Protein AF-A0A925Q7P1-F1 (afdb_monomer_lite)

Foldseek 3Di:
DDPPPPPPPDDPLRVQLVVLVVQLVVLVVQLVVLVVVPDPVCPVVNVVSVVSNVVSVVSNVVSVVVVVVVVVVVVVVD

Radius of gyration: 18.25 Å; chains: 1; bounding box: 57×18×44 Å

pLDDT: mean 88.58, std 15.65, range [40.56, 98.69]

Secondary structure (DSSP, 8-state):
-------PPPPHHHHHHHHHHHHHHHHHHHHHHHHHH--TT-HHHHHHHHHHHHHHHHHHHHHHHHHHHHHHHHHHT-

Sequence (78 aa):
MEKGTSARQMSRGEQETETEAARLIEHIEEALAIVVVRSTTEVEALEAVADRIERAARDLSVALRELAHQRRIAEAAK

Structure (mmCIF, N/CA/C/O backbone):
data_AF-A0A925Q7P1-F1
#
_entry.id   AF-A0A925Q7P1-F1
#
loop_
_atom_site.group_PDB
_atom_site.id
_atom_site.type_symbol
_atom_site.label_atom_id
_atom_site.label_alt_id
_atom_site.label_comp_id
_atom_site.label_asym_id
_atom_site.label_entity_id
_atom_site.label_seq_id
_atom_site.pdbx_PDB_ins_code
_atom_site.Cartn_x
_atom_site.Cartn_y
_atom_site.Cartn_z
_atom_site.occupancy
_atom_site.B_iso_or_equiv
_atom_site.auth_seq_id
_atom_site.auth_comp_id
_atom_site.auth_asym_id
_atom_site.auth_atom_id
_atom_site.pdbx_PDB_model_num
ATOM 1 N N . MET A 1 1 ? 38.311 11.324 5.602 1.00 46.50 1 MET A N 1
ATOM 2 C CA . MET A 1 1 ? 37.183 10.417 5.311 1.00 46.50 1 MET A CA 1
ATOM 3 C C . MET A 1 1 ? 35.964 11.285 5.130 1.00 46.50 1 MET A C 1
ATOM 5 O O . MET A 1 1 ? 35.596 11.851 6.133 1.00 46.50 1 MET A O 1
ATOM 9 N N . GLU A 1 2 ? 35.396 11.388 3.928 1.00 40.56 2 GLU A N 1
ATOM 10 C CA . GLU A 1 2 ? 33.959 11.626 3.684 1.00 40.56 2 GLU A CA 1
ATOM 11 C C . GLU A 1 2 ? 33.677 11.108 2.265 1.00 40.56 2 GLU A C 1
ATOM 13 O O . GLU A 1 2 ? 33.917 11.782 1.265 1.00 40.56 2 GLU A O 1
ATOM 18 N N . LYS A 1 3 ? 33.287 9.830 2.154 1.00 40.62 3 LYS A N 1
ATOM 19 C CA . LYS A 1 3 ? 32.723 9.302 0.908 1.00 40.62 3 LYS A CA 1
ATOM 20 C C . LYS A 1 3 ? 31.338 9.919 0.797 1.00 40.62 3 LYS A C 1
ATOM 22 O O . LYS A 1 3 ? 30.441 9.499 1.520 1.00 40.62 3 LYS A O 1
ATOM 27 N N . GLY A 1 4 ? 31.195 10.917 -0.071 1.00 41.97 4 GLY A N 1
ATOM 28 C CA . GLY A 1 4 ? 29.904 11.488 -0.422 1.00 41.97 4 GLY A CA 1
ATOM 29 C C . GLY A 1 4 ? 28.970 10.377 -0.883 1.00 41.97 4 GLY A C 1
ATOM 30 O O . GLY A 1 4 ? 29.101 9.852 -1.989 1.00 41.97 4 GLY A O 1
ATOM 31 N N . THR A 1 5 ? 28.040 9.991 -0.019 1.00 47.41 5 THR A N 1
ATOM 32 C CA . THR A 1 5 ? 26.860 9.231 -0.403 1.00 47.41 5 THR A CA 1
ATOM 33 C C . THR A 1 5 ? 26.017 10.168 -1.249 1.00 47.41 5 THR A C 1
ATOM 35 O O . THR A 1 5 ? 25.172 10.899 -0.742 1.00 47.41 5 THR A O 1
ATOM 38 N N . SER A 1 6 ? 26.303 10.198 -2.550 1.00 46.66 6 SER A N 1
ATOM 39 C CA . SER A 1 6 ? 25.369 10.714 -3.538 1.00 46.66 6 SER A CA 1
ATOM 40 C C . SER A 1 6 ? 24.113 9.860 -3.389 1.00 46.66 6 SER A C 1
ATOM 42 O O . SER A 1 6 ? 24.093 8.702 -3.808 1.00 46.66 6 SER A O 1
ATOM 44 N N . ALA A 1 7 ? 23.120 10.375 -2.659 1.00 61.56 7 ALA A N 1
ATOM 45 C CA . ALA A 1 7 ? 21.812 9.757 -2.574 1.00 61.56 7 ALA A CA 1
ATOM 46 C C . ALA A 1 7 ? 21.298 9.705 -4.012 1.00 61.56 7 ALA A C 1
ATOM 48 O O . ALA A 1 7 ? 20.982 10.740 -4.600 1.00 61.56 7 ALA A O 1
ATOM 49 N N . ARG A 1 8 ? 21.346 8.518 -4.627 1.00 68.50 8 ARG A N 1
ATOM 50 C CA . ARG A 1 8 ? 20.793 8.311 -5.964 1.00 68.50 8 ARG A CA 1
ATOM 51 C C . ARG A 1 8 ? 19.361 8.824 -5.918 1.00 68.50 8 ARG A C 1
ATOM 53 O O . ARG A 1 8 ? 18.583 8.353 -5.094 1.00 68.50 8 ARG A O 1
ATOM 60 N N . GLN A 1 9 ? 19.048 9.804 -6.764 1.00 83.12 9 GLN A N 1
ATOM 61 C CA . GLN A 1 9 ? 17.673 10.254 -6.923 1.00 83.12 9 GLN A CA 1
ATOM 62 C C . GLN A 1 9 ? 16.820 9.044 -7.293 1.00 83.12 9 GLN A C 1
ATOM 64 O O . GLN A 1 9 ? 17.194 8.269 -8.178 1.00 83.12 9 GLN A O 1
ATOM 69 N N . MET A 1 10 ? 15.712 8.877 -6.578 1.00 87.56 10 MET A N 1
ATOM 70 C CA . MET A 1 10 ? 14.769 7.804 -6.844 1.00 87.56 10 MET A CA 1
ATOM 71 C C . MET A 1 10 ? 14.218 7.966 -8.252 1.00 87.56 10 MET A C 1
ATOM 73 O O . MET A 1 10 ? 13.875 9.066 -8.692 1.00 87.56 10 MET A O 1
ATOM 77 N N . SER A 1 11 ? 14.145 6.856 -8.972 1.00 93.25 11 SER A N 1
ATOM 78 C CA . SER A 1 11 ? 13.360 6.807 -10.195 1.00 93.25 11 SER A CA 1
ATOM 79 C C . SER A 1 11 ? 11.879 7.003 -9.869 1.00 93.25 11 SER A C 1
ATOM 81 O O . SER A 1 11 ? 11.424 6.751 -8.752 1.00 93.25 11 SER A O 1
ATOM 83 N N . ARG A 1 12 ? 11.098 7.409 -10.870 1.00 92.50 12 ARG A N 1
ATOM 84 C CA . ARG A 1 12 ? 9.651 7.583 -10.720 1.00 92.50 12 ARG A CA 1
ATOM 85 C C . ARG A 1 12 ? 8.959 6.328 -10.167 1.00 92.50 12 ARG A C 1
ATOM 87 O O . ARG A 1 12 ? 8.161 6.448 -9.248 1.00 92.50 12 ARG A O 1
ATOM 94 N N . GLY A 1 13 ? 9.306 5.140 -10.671 1.00 94.38 13 GLY A N 1
ATOM 95 C CA . GLY A 1 13 ? 8.728 3.881 -10.186 1.00 94.38 13 GLY A CA 1
ATOM 96 C C . GLY A 1 13 ? 9.103 3.563 -8.734 1.00 94.38 13 GLY A C 1
ATOM 97 O O . GLY A 1 13 ? 8.313 2.965 -8.007 1.00 94.38 13 GLY A O 1
ATOM 98 N N . GLU A 1 14 ? 10.284 3.993 -8.278 1.00 97.25 14 GLU A N 1
ATOM 99 C CA . GLU A 1 14 ? 10.673 3.877 -6.867 1.00 97.25 14 GLU A CA 1
ATOM 100 C C . GLU A 1 14 ? 9.871 4.843 -5.990 1.00 97.25 14 GLU A C 1
ATOM 102 O O . GLU A 1 14 ? 9.415 4.439 -4.926 1.00 97.25 14 GLU A O 1
ATOM 107 N N . GLN A 1 15 ? 9.631 6.072 -6.456 1.00 96.81 15 GLN A N 1
ATOM 108 C CA . GLN A 1 15 ? 8.809 7.052 -5.742 1.00 96.81 15 GLN A CA 1
ATOM 109 C C . GLN A 1 15 ? 7.332 6.637 -5.655 1.00 96.81 15 GLN A C 1
ATOM 111 O O . GLN A 1 15 ? 6.714 6.772 -4.601 1.00 96.81 15 GLN A O 1
ATOM 116 N N . GLU A 1 16 ? 6.766 6.100 -6.738 1.00 96.94 16 GLU A N 1
ATOM 117 C CA . GLU A 1 16 ? 5.400 5.556 -6.756 1.00 96.94 16 GLU A CA 1
ATOM 118 C C . GLU A 1 16 ? 5.279 4.358 -5.799 1.00 96.94 16 GLU A C 1
ATOM 120 O O . GLU A 1 16 ? 4.361 4.307 -4.985 1.00 96.94 16 GLU A O 1
ATOM 125 N N . THR A 1 17 ? 6.259 3.447 -5.812 1.00 98.12 17 THR A N 1
ATOM 126 C CA . THR A 1 17 ? 6.305 2.313 -4.874 1.00 98.12 17 THR A CA 1
ATOM 127 C C . THR A 1 17 ? 6.383 2.775 -3.417 1.00 98.12 17 THR A C 1
ATOM 129 O O . THR A 1 17 ? 5.663 2.250 -2.571 1.00 98.12 17 THR A O 1
ATOM 132 N N . GLU A 1 18 ? 7.248 3.747 -3.109 1.00 98.06 18 GLU A N 1
ATOM 133 C CA . GLU A 1 18 ? 7.374 4.305 -1.757 1.00 98.06 18 GLU A CA 1
ATOM 134 C C . GLU A 1 18 ? 6.071 4.972 -1.301 1.00 98.06 18 GLU A C 1
ATOM 136 O O . GLU A 1 18 ? 5.627 4.747 -0.177 1.00 98.06 18 GLU A O 1
ATOM 141 N N . THR A 1 19 ? 5.426 5.731 -2.189 1.00 97.88 19 THR A N 1
ATOM 142 C CA . THR A 1 19 ? 4.159 6.421 -1.905 1.00 97.88 19 THR A CA 1
ATOM 143 C C . THR A 1 19 ? 3.049 5.430 -1.553 1.00 97.88 19 THR A C 1
ATOM 145 O O . THR A 1 19 ? 2.372 5.599 -0.539 1.00 97.88 19 THR A O 1
ATOM 148 N N . GLU A 1 20 ? 2.871 4.373 -2.350 1.00 98.06 20 GLU A N 1
ATOM 149 C CA . GLU A 1 20 ? 1.834 3.369 -2.080 1.00 98.06 20 GLU A CA 1
ATOM 150 C C . GLU A 1 20 ? 2.154 2.523 -0.838 1.00 98.06 20 GLU A C 1
ATOM 152 O O . GLU A 1 20 ? 1.250 2.139 -0.095 1.00 98.06 20 GLU A O 1
ATOM 157 N N . ALA A 1 21 ? 3.438 2.284 -0.550 1.00 98.56 21 ALA A N 1
ATOM 158 C CA . ALA A 1 21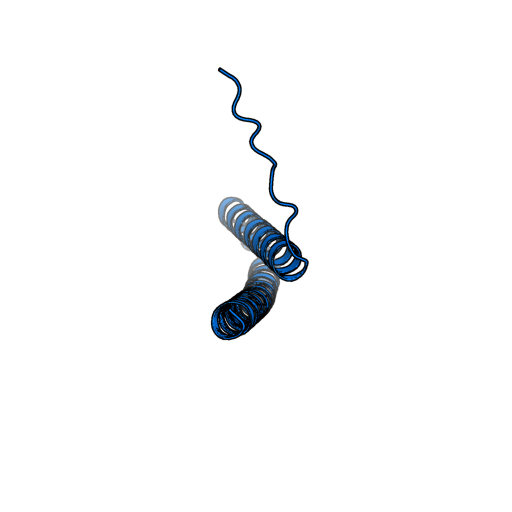 ? 3.849 1.619 0.683 1.00 98.56 21 ALA A CA 1
ATOM 159 C C . ALA A 1 21 ? 3.530 2.467 1.922 1.00 98.56 21 ALA A C 1
ATOM 161 O O . ALA A 1 21 ? 2.974 1.942 2.887 1.00 98.56 21 ALA A O 1
ATOM 162 N N . ALA A 1 22 ? 3.834 3.767 1.883 1.00 98.50 22 ALA A N 1
ATOM 163 C CA . ALA A 1 22 ? 3.510 4.696 2.962 1.00 98.50 22 ALA A CA 1
ATOM 164 C C . ALA A 1 22 ? 1.996 4.747 3.218 1.00 98.50 22 ALA A C 1
ATOM 166 O O . ALA A 1 22 ? 1.563 4.585 4.357 1.00 98.50 22 ALA A O 1
ATOM 167 N N . ARG A 1 23 ? 1.183 4.845 2.158 1.00 98.06 23 ARG A N 1
ATOM 168 C CA . ARG A 1 23 ? -0.284 4.821 2.271 1.00 98.06 23 ARG A CA 1
ATOM 169 C C . ARG A 1 23 ? -0.802 3.531 2.917 1.00 98.06 23 ARG A C 1
ATOM 171 O O . ARG A 1 23 ? -1.696 3.575 3.7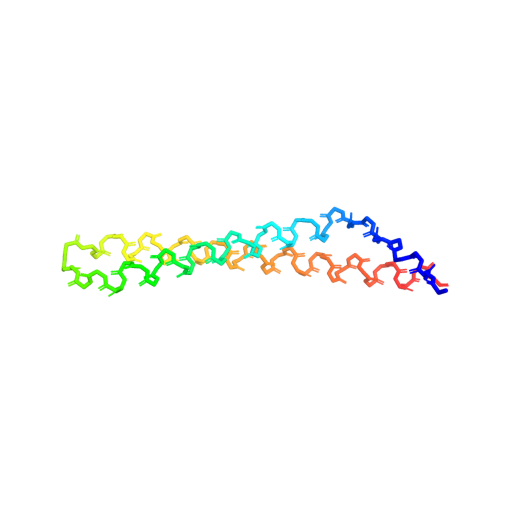59 1.00 98.06 23 ARG A O 1
ATOM 178 N N . LEU A 1 24 ? -0.259 2.372 2.537 1.00 98.69 24 LEU A N 1
ATOM 179 C CA . LEU A 1 24 ? -0.662 1.100 3.144 1.00 98.69 24 LEU A CA 1
ATOM 180 C C . LEU A 1 24 ? -0.327 1.055 4.643 1.00 98.69 24 LEU A C 1
ATOM 182 O O . LEU A 1 24 ? -1.135 0.563 5.428 1.00 98.69 24 LEU A O 1
ATOM 186 N N . ILE A 1 25 ? 0.837 1.578 5.040 1.00 98.62 25 ILE A N 1
ATOM 187 C CA . ILE A 1 25 ? 1.239 1.669 6.451 1.00 98.62 25 ILE A CA 1
ATOM 188 C C . ILE A 1 25 ? 0.248 2.533 7.237 1.00 98.62 25 ILE A C 1
ATOM 190 O O . ILE A 1 25 ? -0.242 2.080 8.268 1.00 98.62 25 ILE A O 1
ATOM 194 N N . GLU A 1 26 ? -0.121 3.707 6.722 1.00 98.31 26 GLU A N 1
ATOM 195 C CA . GLU A 1 26 ? -1.093 4.601 7.370 1.00 98.31 26 GLU A CA 1
ATOM 196 C C . GLU A 1 26 ? -2.441 3.903 7.628 1.00 98.31 26 GLU A C 1
ATOM 198 O O . GLU A 1 26 ? -3.001 4.006 8.719 1.00 98.31 26 GLU A O 1
ATOM 203 N N . HIS A 1 27 ? -2.954 3.129 6.664 1.00 98.06 27 HIS A N 1
ATOM 204 C CA . HIS A 1 27 ? -4.205 2.382 6.852 1.00 98.06 27 HIS A CA 1
ATOM 205 C C . HIS A 1 27 ? -4.079 1.226 7.853 1.00 98.06 27 HIS A C 1
ATOM 207 O O . HIS A 1 27 ? -5.033 0.921 8.569 1.00 98.06 27 HIS A O 1
ATOM 213 N N . ILE A 1 28 ? -2.910 0.584 7.935 1.00 98.00 28 ILE A N 1
ATOM 214 C CA . ILE A 1 28 ? -2.640 -0.434 8.959 1.00 98.00 28 ILE A CA 1
ATOM 215 C C . ILE A 1 28 ? -2.630 0.209 10.350 1.00 98.00 28 ILE A C 1
ATOM 217 O O . ILE A 1 28 ? -3.232 -0.331 11.278 1.00 98.00 28 ILE A O 1
ATOM 221 N N . GLU A 1 29 ? -1.985 1.364 10.502 1.00 97.06 29 GLU A N 1
ATOM 222 C CA . GLU A 1 29 ? -1.962 2.117 11.759 1.00 97.06 29 GLU A CA 1
ATOM 223 C C . GLU A 1 29 ? -3.368 2.580 12.169 1.00 97.06 29 GLU A C 1
ATOM 225 O O . GLU A 1 29 ? -3.748 2.436 13.334 1.00 97.06 29 GLU A O 1
ATOM 230 N N . GLU A 1 30 ? -4.177 3.043 11.211 1.00 94.81 30 GLU A N 1
ATOM 231 C CA . GLU A 1 30 ? -5.588 3.388 11.416 1.00 94.81 30 GLU A CA 1
ATOM 232 C C . GLU A 1 30 ? -6.397 2.186 11.933 1.00 94.81 30 GLU A C 1
ATOM 234 O O . GLU A 1 30 ? -7.103 2.290 12.939 1.00 94.81 30 GLU A O 1
ATOM 239 N N . ALA A 1 31 ? -6.256 1.018 11.298 1.00 94.06 31 ALA A N 1
ATOM 240 C CA . ALA A 1 31 ? -6.944 -0.198 11.725 1.00 94.06 31 ALA A CA 1
ATOM 241 C C . ALA A 1 31 ? -6.541 -0.622 13.146 1.00 94.06 31 ALA A C 1
ATOM 243 O O . ALA A 1 31 ? -7.394 -1.010 13.948 1.00 94.06 31 ALA A O 1
ATOM 244 N N . LEU A 1 32 ? -5.253 -0.516 13.489 1.00 94.38 32 LEU A N 1
ATOM 245 C CA . LEU A 1 32 ? -4.769 -0.805 14.839 1.00 94.38 32 LEU A CA 1
ATOM 246 C C . LEU A 1 32 ? -5.374 0.151 15.875 1.00 94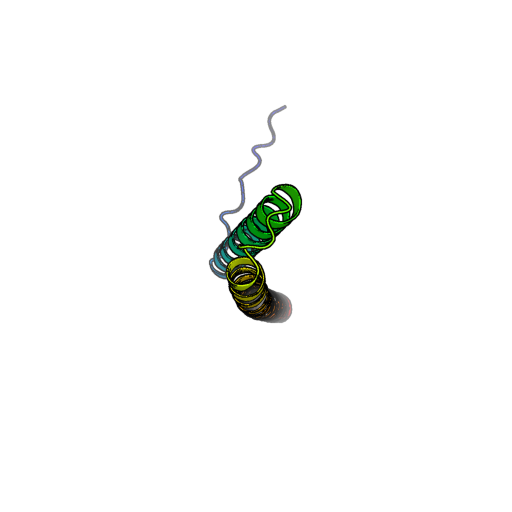.38 32 LEU A C 1
ATOM 248 O O . LEU A 1 32 ? -5.752 -0.297 16.959 1.00 94.38 32 LEU A O 1
ATOM 252 N N . ALA A 1 33 ? -5.511 1.437 15.546 1.00 91.88 33 ALA A N 1
ATOM 253 C CA . ALA A 1 33 ? -6.137 2.414 16.431 1.00 91.88 33 ALA A CA 1
ATOM 254 C C . ALA A 1 33 ? -7.610 2.066 16.716 1.00 91.88 33 ALA A C 1
ATOM 256 O O . ALA A 1 33 ? -8.001 2.013 17.884 1.00 91.88 33 ALA A O 1
ATOM 257 N N . ILE A 1 34 ? -8.392 1.738 15.680 1.00 91.00 34 ILE A N 1
ATOM 258 C CA . ILE A 1 34 ? -9.802 1.317 15.806 1.00 91.00 34 ILE A CA 1
ATOM 259 C C . ILE A 1 34 ? -9.921 0.082 16.718 1.00 91.00 34 ILE A C 1
ATOM 261 O O . ILE A 1 34 ? -10.724 0.045 17.652 1.00 91.00 34 ILE A O 1
ATOM 265 N N . VAL A 1 35 ? -9.059 -0.922 16.520 1.00 88.44 35 VAL A N 1
ATOM 266 C CA . VAL A 1 35 ? -9.050 -2.143 17.346 1.00 88.44 35 VAL A CA 1
ATOM 267 C C . VAL A 1 35 ? -8.747 -1.842 18.821 1.00 88.44 35 VAL A C 1
ATOM 269 O O . VAL A 1 35 ? -9.324 -2.471 19.714 1.00 88.44 35 VAL A O 1
ATOM 272 N N . VAL A 1 36 ? -7.866 -0.879 19.106 1.00 90.19 36 VAL A N 1
ATOM 273 C CA . VAL A 1 36 ? -7.513 -0.486 20.480 1.00 90.19 36 VAL A CA 1
ATOM 274 C C . VAL A 1 36 ? -8.665 0.225 21.193 1.00 90.19 36 VAL A C 1
ATOM 276 O O . VAL A 1 36 ? -8.835 0.016 22.397 1.00 90.19 36 VAL A O 1
ATOM 279 N N . VAL A 1 37 ? -9.479 1.010 20.480 1.00 85.00 37 VAL A N 1
ATOM 280 C CA . VAL A 1 37 ? -10.625 1.739 21.057 1.00 85.00 37 VAL A CA 1
ATOM 281 C C . VAL A 1 37 ? -11.697 0.783 21.604 1.00 85.00 37 VAL A C 1
ATOM 283 O O . VAL A 1 37 ? -12.404 1.137 22.548 1.00 85.00 37 VAL A O 1
ATOM 286 N N . ARG A 1 38 ? -11.774 -0.460 21.096 1.00 74.69 38 ARG A N 1
ATOM 287 C CA . ARG A 1 38 ? -12.691 -1.525 21.567 1.00 74.69 38 ARG A CA 1
ATOM 288 C C . ARG A 1 38 ? -14.163 -1.086 21.636 1.00 74.69 38 ARG A C 1
ATOM 290 O O . ARG A 1 38 ? -14.930 -1.617 22.443 1.00 74.69 38 ARG A O 1
ATOM 297 N N . SER A 1 39 ? -14.567 -0.134 20.795 1.00 70.12 39 SER A N 1
ATOM 298 C CA . SER A 1 39 ? -15.957 0.303 20.707 1.00 70.12 39 SER A CA 1
ATOM 299 C C . SER A 1 39 ? -16.751 -0.598 19.765 1.00 70.12 39 SER A C 1
ATOM 301 O O . SER A 1 39 ? -16.329 -0.893 18.650 1.00 70.12 39 SER A O 1
ATOM 303 N N . THR A 1 40 ? -17.941 -1.015 20.193 1.00 66.12 40 THR A N 1
ATOM 304 C CA . THR A 1 40 ? -18.866 -1.819 19.376 1.00 66.12 40 THR A CA 1
ATOM 305 C C . THR A 1 40 ? -19.624 -0.986 18.340 1.00 66.12 40 THR A C 1
ATOM 307 O O . THR A 1 40 ? -20.290 -1.551 17.478 1.00 66.12 40 THR A O 1
ATOM 310 N N . THR A 1 41 ? -19.508 0.345 18.383 1.00 66.94 41 THR A N 1
ATOM 311 C CA . THR A 1 41 ? -20.122 1.262 17.408 1.00 66.94 41 THR A CA 1
ATOM 312 C C . THR A 1 41 ? -19.271 1.489 16.158 1.00 66.94 41 THR A C 1
ATOM 314 O O . THR A 1 41 ? -19.709 2.192 15.258 1.00 66.94 41 THR A O 1
ATOM 317 N N . GLU A 1 42 ? -18.069 0.914 16.082 1.00 75.06 42 GLU A N 1
ATOM 318 C CA . GLU A 1 42 ? -17.106 1.155 14.994 1.00 75.06 42 GLU A CA 1
ATOM 319 C C . GLU A 1 42 ? -17.034 0.003 13.977 1.00 75.06 42 GLU A C 1
ATOM 321 O O . GLU A 1 42 ? -16.070 -0.108 13.225 1.00 75.06 42 GLU A O 1
ATOM 326 N N . VAL A 1 43 ? -18.059 -0.856 13.908 1.00 79.31 43 VAL A N 1
ATOM 327 C CA . VAL A 1 43 ? -18.096 -1.972 12.939 1.00 79.31 43 VAL A CA 1
ATOM 328 C C . VAL A 1 43 ? -17.983 -1.465 11.497 1.00 79.31 43 VAL A C 1
ATOM 330 O O . VAL A 1 43 ? -17.168 -1.973 10.736 1.00 79.31 43 VAL A O 1
ATOM 333 N N . GLU A 1 44 ? -18.712 -0.403 11.146 1.00 85.06 44 GLU A N 1
ATOM 334 C CA . GLU A 1 44 ? -18.613 0.224 9.818 1.00 85.06 44 GLU A CA 1
ATOM 335 C C . GLU A 1 44 ? -17.219 0.825 9.564 1.00 85.06 44 GLU A C 1
ATOM 337 O O . GLU A 1 44 ? -16.729 0.818 8.436 1.00 85.06 44 GLU A O 1
ATOM 342 N N . ALA A 1 45 ? -16.536 1.307 10.610 1.00 87.38 45 ALA A N 1
ATOM 343 C CA . ALA A 1 45 ? -15.174 1.821 10.490 1.00 87.38 45 ALA A CA 1
ATOM 344 C C . ALA A 1 45 ? -14.159 0.694 10.230 1.00 87.38 45 ALA A C 1
ATOM 346 O O . ALA A 1 45 ? -13.222 0.896 9.456 1.00 87.38 45 ALA A O 1
ATOM 347 N N . LEU A 1 46 ? -14.369 -0.494 10.816 1.00 91.31 46 LEU A N 1
ATOM 348 C CA . LEU A 1 46 ? -13.565 -1.694 10.554 1.00 91.31 46 LEU A CA 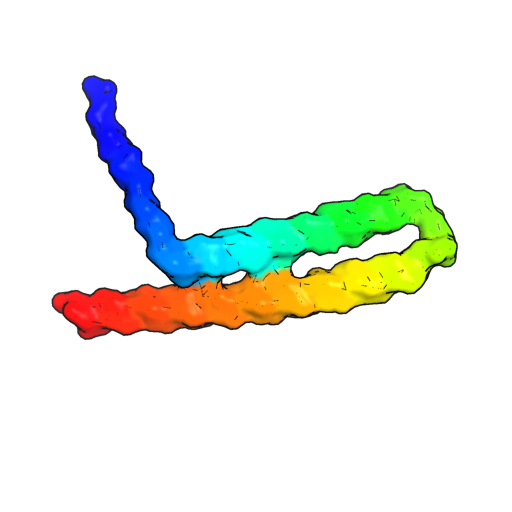1
ATOM 349 C C . LEU A 1 46 ? -13.713 -2.182 9.107 1.00 91.31 46 LEU A C 1
ATOM 351 O O . LEU A 1 46 ? -12.711 -2.487 8.462 1.00 91.31 46 LEU A O 1
ATOM 355 N N . GLU A 1 47 ? -14.937 -2.231 8.582 1.00 93.75 47 GLU A N 1
ATOM 356 C CA . GLU A 1 47 ? -15.175 -2.593 7.178 1.00 93.75 47 GLU A CA 1
ATOM 357 C C . GLU A 1 47 ? -14.549 -1.557 6.236 1.00 93.75 47 GLU A C 1
ATOM 359 O O . GLU A 1 47 ? -13.795 -1.903 5.327 1.00 93.75 47 GLU A O 1
ATOM 364 N N . ALA A 1 48 ? -14.753 -0.268 6.519 1.00 94.38 48 ALA A N 1
ATOM 365 C CA . ALA A 1 48 ? -14.207 0.800 5.695 1.00 94.38 48 ALA A CA 1
ATOM 366 C C . ALA A 1 48 ? -12.667 0.824 5.684 1.00 94.38 48 ALA A C 1
ATOM 368 O O . ALA A 1 48 ? -12.071 1.101 4.639 1.00 94.38 48 ALA A O 1
ATOM 369 N N . VAL A 1 49 ? -11.998 0.571 6.819 1.00 96.06 49 VAL A N 1
ATOM 370 C CA . VAL A 1 49 ? -10.525 0.502 6.853 1.00 96.06 49 VAL A CA 1
ATOM 371 C C . VAL A 1 49 ? -10.007 -0.772 6.184 1.00 96.06 49 VAL A C 1
ATOM 373 O O . VAL A 1 49 ? -8.982 -0.717 5.506 1.00 96.06 49 VAL A O 1
ATOM 376 N N . ALA A 1 50 ? -10.730 -1.893 6.277 1.00 96.69 50 ALA A N 1
ATOM 377 C CA . ALA A 1 50 ? -10.385 -3.116 5.556 1.00 96.69 50 ALA A CA 1
ATOM 378 C C . ALA A 1 50 ? -10.409 -2.900 4.031 1.00 96.69 50 ALA A C 1
ATOM 380 O O . ALA A 1 50 ? -9.440 -3.252 3.355 1.00 96.69 50 ALA A O 1
ATOM 381 N N . ASP A 1 51 ? -11.439 -2.232 3.504 1.00 97.88 51 ASP A N 1
ATOM 382 C CA . ASP A 1 51 ? -11.533 -1.881 2.080 1.00 97.88 51 ASP A CA 1
ATOM 383 C C . ASP A 1 51 ? -10.380 -0.966 1.629 1.00 97.88 51 ASP A C 1
ATOM 385 O O . ASP A 1 51 ? -9.827 -1.127 0.533 1.00 97.88 51 ASP A O 1
ATOM 389 N N . ARG A 1 52 ? -9.984 -0.003 2.477 1.00 97.94 52 ARG A N 1
ATOM 390 C CA . ARG A 1 52 ? -8.830 0.879 2.217 1.00 97.94 52 ARG A CA 1
ATOM 391 C C . ARG A 1 52 ? -7.521 0.095 2.167 1.00 97.94 52 ARG A C 1
ATOM 393 O O . ARG A 1 52 ? -6.738 0.292 1.236 1.00 97.94 52 ARG A O 1
ATOM 400 N N . ILE A 1 53 ? -7.306 -0.815 3.119 1.00 98.50 53 ILE A N 1
ATOM 401 C CA . ILE A 1 53 ? -6.134 -1.700 3.150 1.00 98.50 53 ILE A CA 1
ATOM 402 C C . ILE A 1 53 ? -6.094 -2.574 1.897 1.00 98.50 53 ILE A C 1
ATOM 404 O O . ILE A 1 53 ? -5.046 -2.659 1.259 1.00 98.50 53 ILE A O 1
ATOM 408 N N . GLU A 1 54 ? -7.213 -3.197 1.509 1.00 98.62 54 GLU A N 1
ATOM 409 C CA . GLU A 1 54 ? -7.258 -4.037 0.309 1.00 98.62 54 GLU A CA 1
ATOM 410 C C . GLU A 1 54 ? -6.858 -3.240 -0.936 1.00 98.62 54 GLU A C 1
ATOM 412 O O . GLU A 1 54 ? -6.028 -3.695 -1.731 1.00 98.62 54 GLU A O 1
ATOM 417 N N . ARG A 1 55 ? -7.419 -2.039 -1.103 1.00 98.44 55 ARG A N 1
ATOM 418 C CA . ARG A 1 55 ? -7.106 -1.171 -2.240 1.00 98.44 55 ARG A CA 1
ATOM 419 C C . ARG A 1 55 ? -5.631 -0.773 -2.260 1.00 98.44 55 ARG A C 1
ATOM 421 O O . ARG A 1 55 ? -4.965 -1.034 -3.258 1.00 98.44 55 ARG A O 1
ATOM 428 N N . ALA A 1 56 ? -5.104 -0.242 -1.157 1.00 98.38 56 ALA A N 1
ATOM 429 C CA . ALA A 1 56 ? -3.704 0.175 -1.074 1.00 98.38 56 ALA A CA 1
ATOM 430 C C . ALA A 1 56 ? -2.730 -1.001 -1.271 1.00 98.38 56 ALA A C 1
ATOM 432 O O . ALA A 1 56 ? -1.707 -0.864 -1.937 1.00 98.38 56 ALA A O 1
ATOM 433 N N . ALA A 1 57 ? -3.060 -2.193 -0.762 1.00 98.62 57 ALA A N 1
ATOM 434 C CA . ALA A 1 57 ? -2.251 -3.390 -0.975 1.00 98.62 57 ALA A CA 1
ATOM 435 C C . ALA A 1 57 ? -2.229 -3.824 -2.450 1.00 98.62 57 ALA A C 1
ATOM 437 O O . ALA A 1 57 ? -1.184 -4.245 -2.957 1.00 98.62 57 ALA A O 1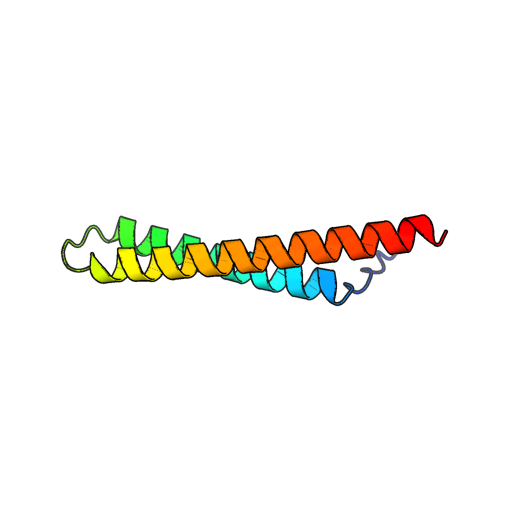
ATOM 438 N N . ARG A 1 58 ? -3.362 -3.714 -3.158 1.00 98.69 58 ARG A N 1
ATOM 439 C CA . ARG A 1 58 ? -3.430 -3.973 -4.604 1.00 98.69 58 ARG A CA 1
ATOM 440 C C . ARG A 1 58 ? -2.604 -2.951 -5.384 1.00 98.69 58 ARG A C 1
ATOM 442 O O . ARG A 1 58 ? -1.814 -3.369 -6.230 1.00 98.69 58 ARG A O 1
ATOM 449 N N . ASP A 1 59 ? -2.733 -1.667 -5.063 1.00 98.38 59 ASP A N 1
ATOM 450 C CA . ASP A 1 59 ? -2.000 -0.580 -5.722 1.00 98.38 59 ASP A CA 1
ATOM 451 C C . ASP A 1 59 ? -0.480 -0.739 -5.526 1.00 98.38 59 ASP A C 1
ATOM 453 O O . ASP A 1 59 ? 0.279 -0.763 -6.500 1.00 98.38 59 ASP A O 1
ATOM 457 N N . LEU A 1 60 ? -0.032 -1.014 -4.295 1.00 98.62 60 LEU A N 1
ATOM 458 C CA . LEU A 1 60 ? 1.369 -1.330 -4.000 1.00 98.62 60 LEU A CA 1
ATOM 459 C C . LEU A 1 60 ? 1.858 -2.574 -4.757 1.00 98.62 60 LEU A C 1
ATOM 461 O O . LEU A 1 60 ? 2.977 -2.596 -5.276 1.00 98.62 60 LEU A O 1
ATOM 465 N N . SER A 1 61 ? 1.036 -3.626 -4.842 1.00 98.69 61 SER A N 1
ATOM 466 C CA . SER A 1 61 ? 1.393 -4.842 -5.584 1.00 98.69 61 SER A CA 1
ATOM 467 C C . SER A 1 61 ? 1.639 -4.555 -7.066 1.00 98.69 61 SER A C 1
ATOM 469 O O . SER A 1 61 ? 2.576 -5.109 -7.651 1.00 98.69 61 SER A O 1
ATOM 471 N N . VAL A 1 62 ? 0.826 -3.685 -7.672 1.00 98.50 62 VAL A N 1
ATOM 472 C CA . VAL A 1 62 ? 1.004 -3.237 -9.058 1.00 98.50 62 VAL A CA 1
ATOM 473 C C . VAL A 1 62 ? 2.300 -2.439 -9.196 1.00 98.50 62 VAL A C 1
ATOM 475 O O . VAL A 1 62 ? 3.150 -2.836 -9.996 1.00 98.50 62 VAL A O 1
ATOM 478 N N . ALA A 1 63 ? 2.512 -1.414 -8.363 1.00 98.31 63 ALA A N 1
ATOM 479 C CA . ALA A 1 63 ? 3.711 -0.572 -8.406 1.00 98.31 63 ALA A CA 1
ATOM 480 C C . ALA A 1 63 ? 5.010 -1.394 -8.279 1.00 98.31 63 ALA A C 1
ATOM 482 O O . ALA A 1 63 ? 5.945 -1.235 -9.066 1.00 98.31 63 ALA A O 1
ATOM 483 N N . LEU A 1 64 ? 5.044 -2.368 -7.361 1.00 98.69 64 LEU A N 1
ATOM 484 C CA . LEU A 1 64 ? 6.187 -3.271 -7.188 1.00 98.69 64 LEU A CA 1
ATOM 485 C C . LEU A 1 64 ? 6.465 -4.123 -8.432 1.00 98.69 64 LEU A C 1
ATOM 487 O O . LEU A 1 64 ? 7.624 -4.324 -8.809 1.00 98.69 64 LEU A O 1
ATOM 491 N N . ARG A 1 65 ? 5.418 -4.649 -9.078 1.00 98.50 65 ARG A N 1
ATOM 492 C CA . ARG A 1 65 ? 5.558 -5.464 -10.296 1.00 98.50 65 ARG A CA 1
ATOM 493 C C . ARG A 1 65 ? 6.039 -4.628 -11.474 1.00 98.50 65 ARG A C 1
ATOM 495 O O . ARG A 1 65 ? 6.877 -5.107 -12.243 1.00 98.50 65 ARG A O 1
ATOM 502 N N . GLU A 1 66 ? 5.551 -3.401 -11.601 1.00 98.06 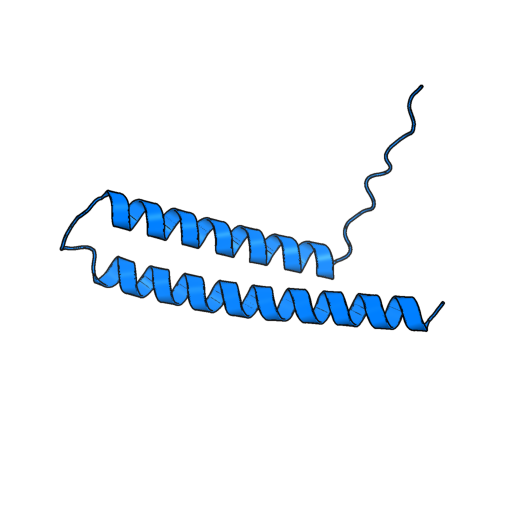66 GLU A N 1
ATOM 503 C CA . GLU A 1 66 ? 5.993 -2.451 -12.621 1.00 98.06 66 GLU A CA 1
ATOM 504 C C . GLU A 1 66 ? 7.454 -2.056 -12.414 1.00 98.06 66 GLU A C 1
ATOM 506 O O . GLU A 1 66 ? 8.254 -2.170 -13.345 1.00 98.06 66 GLU A O 1
ATOM 511 N N . LEU A 1 67 ? 7.849 -1.714 -11.185 1.00 97.75 67 LEU A N 1
ATOM 512 C CA . LEU A 1 67 ? 9.241 -1.419 -10.852 1.00 97.75 67 LEU A CA 1
ATOM 513 C C . LEU A 1 67 ? 10.157 -2.619 -11.144 1.00 97.75 67 LEU A C 1
ATOM 515 O O . LEU A 1 67 ? 11.225 -2.471 -11.743 1.00 97.75 67 LEU A O 1
ATOM 519 N N . ALA A 1 68 ? 9.737 -3.835 -10.783 1.00 98.19 68 ALA A N 1
ATOM 520 C CA . ALA A 1 68 ? 10.479 -5.052 -11.103 1.00 98.19 68 ALA A CA 1
ATOM 521 C C . ALA A 1 68 ? 10.586 -5.290 -12.621 1.00 98.19 68 ALA A C 1
ATOM 523 O O . ALA A 1 68 ? 11.611 -5.767 -13.112 1.00 98.19 68 ALA A O 1
ATOM 524 N N . HIS A 1 69 ? 9.543 -4.968 -13.387 1.00 97.38 69 HIS A N 1
ATOM 525 C CA . HIS A 1 69 ? 9.573 -5.045 -14.845 1.00 97.38 69 HIS A CA 1
ATOM 526 C C . HIS A 1 69 ? 10.549 -4.028 -15.453 1.00 97.38 69 HIS A C 1
ATOM 528 O O . HIS A 1 69 ? 11.390 -4.415 -16.265 1.00 97.38 69 HIS A O 1
ATOM 534 N N . GLN A 1 70 ? 10.513 -2.772 -15.002 1.00 95.38 70 GLN A N 1
ATOM 535 C CA . GLN A 1 70 ? 11.443 -1.720 -15.427 1.00 95.38 70 GLN A CA 1
ATOM 536 C C . GLN A 1 70 ? 12.901 -2.111 -15.149 1.00 95.38 70 GLN A C 1
ATOM 538 O O . GLN A 1 70 ? 13.759 -1.972 -16.022 1.00 95.38 70 GLN A O 1
ATOM 543 N N . ARG A 1 71 ? 13.180 -2.673 -13.965 1.00 95.56 71 ARG A N 1
ATOM 544 C CA . ARG A 1 71 ? 14.521 -3.153 -13.596 1.00 95.56 71 ARG A CA 1
ATOM 545 C C . ARG A 1 71 ? 15.007 -4.281 -14.508 1.00 95.56 71 ARG A C 1
ATOM 547 O O . ARG A 1 71 ? 16.154 -4.235 -14.940 1.00 95.56 71 ARG A O 1
ATOM 554 N N . ARG A 1 72 ? 14.137 -5.234 -14.870 1.00 96.94 72 ARG A N 1
ATOM 555 C CA . ARG A 1 72 ? 14.474 -6.308 -15.826 1.00 96.94 72 ARG A CA 1
ATOM 556 C C . ARG A 1 72 ? 14.789 -5.777 -17.225 1.00 96.94 72 ARG A C 1
ATOM 558 O O . ARG A 1 72 ? 15.742 -6.243 -17.839 1.00 96.94 72 ARG A O 1
ATOM 565 N N . ILE A 1 73 ? 14.030 -4.796 -17.721 1.00 95.94 73 ILE A N 1
ATOM 566 C CA . ILE A 1 73 ? 14.317 -4.151 -19.016 1.00 95.94 73 ILE A CA 1
ATOM 567 C C . ILE A 1 73 ? 15.679 -3.451 -18.973 1.00 95.94 73 ILE A C 1
ATOM 569 O O . ILE A 1 73 ? 16.489 -3.623 -19.880 1.00 95.94 73 ILE A O 1
ATOM 573 N N . ALA A 1 74 ? 15.949 -2.692 -17.908 1.00 93.19 74 ALA A N 1
ATOM 574 C CA . ALA A 1 74 ? 17.213 -1.981 -17.744 1.00 93.19 74 ALA A CA 1
ATOM 575 C C . ALA A 1 74 ? 18.420 -2.924 -17.617 1.00 93.19 74 ALA A C 1
ATOM 577 O O . ALA A 1 74 ? 19.528 -2.547 -17.986 1.00 93.19 74 ALA A O 1
ATOM 578 N N . GLU A 1 75 ? 18.229 -4.129 -17.079 1.00 94.00 75 GLU A N 1
ATOM 579 C CA . GLU A 1 75 ? 19.267 -5.156 -16.996 1.00 94.00 75 GLU A CA 1
ATOM 580 C C . GLU A 1 75 ? 19.518 -5.837 -18.346 1.00 94.00 75 GLU A C 1
ATOM 582 O O . GLU A 1 75 ? 20.670 -6.028 -18.710 1.00 94.00 75 GLU A O 1
ATOM 587 N N . ALA A 1 76 ? 18.468 -6.120 -19.124 1.00 92.69 76 ALA A N 1
ATOM 588 C CA . ALA A 1 76 ? 18.585 -6.716 -20.458 1.00 92.69 76 ALA A CA 1
ATOM 589 C C . ALA A 1 76 ? 19.170 -5.766 -21.524 1.00 92.69 76 ALA A C 1
ATOM 591 O O . ALA A 1 76 ? 19.605 -6.222 -22.577 1.00 92.69 76 ALA A O 1
ATOM 592 N N . ALA A 1 77 ? 19.147 -4.454 -21.274 1.00 86.19 77 ALA A N 1
ATOM 593 C CA . ALA A 1 77 ? 19.708 -3.433 -22.159 1.00 86.19 77 ALA A CA 1
ATOM 594 C C . ALA A 1 77 ? 21.198 -3.123 -21.893 1.00 86.19 77 ALA A C 1
ATOM 596 O O . ALA A 1 77 ? 21.750 -2.230 -22.540 1.00 86.19 77 ALA A O 1
ATOM 597 N N . LYS A 1 78 ? 21.823 -3.804 -20.923 1.00 73.12 78 LYS A N 1
ATOM 598 C CA . LYS A 1 78 ? 23.257 -3.706 -20.607 1.00 73.12 78 LYS A CA 1
ATOM 599 C C . LYS A 1 78 ? 24.051 -4.785 -21.326 1.00 73.12 78 LYS A C 1
ATOM 601 O O . LYS A 1 78 ? 25.204 -4.469 -21.688 1.00 73.12 78 LYS A O 1
#